Protein AF-A0A8I2CX55-F1 (afdb_monomer)

Foldseek 3Di:
DQFQDPDPPPDPVVVVVVVVVLCQVLQVDPPRLNQKKWKWFDDPPDIDTDIWGFNDADPPVRDTDTDDDCPDVRVVRCVVPVDMKIWGADPNRRDIDIDD

pLDDT: mean 88.15, std 12.2, range [47.06, 97.0]

Radius of gyration: 14.9 Å; Cα contacts (8 Å, |Δi|>4): 151; chains: 1; bounding box: 33×25×46 Å

Structure (mmCIF, N/CA/C/O backbone):
data_AF-A0A8I2CX55-F1
#
_entry.id   AF-A0A8I2CX55-F1
#
loop_
_atom_site.group_PDB
_atom_site.id
_atom_site.type_symbol
_atom_site.label_atom_id
_atom_site.label_alt_id
_atom_site.label_comp_id
_atom_site.label_asym_id
_atom_site.label_entity_id
_atom_site.label_seq_id
_atom_site.pdbx_PDB_ins_code
_atom_site.Cartn_x
_atom_site.Cartn_y
_atom_site.Cartn_z
_atom_site.occupancy
_atom_site.B_iso_or_equiv
_atom_site.auth_seq_id
_atom_site.auth_comp_id
_atom_site.auth_asym_id
_atom_site.auth_atom_id
_atom_site.pdbx_PDB_model_num
ATOM 1 N N . MET A 1 1 ? 11.971 1.051 -18.646 1.00 47.06 1 MET A N 1
ATOM 2 C CA . MET A 1 1 ? 11.647 2.199 -17.774 1.00 47.06 1 MET A CA 1
ATOM 3 C C . MET A 1 1 ? 10.605 3.027 -18.511 1.00 47.06 1 MET A C 1
ATOM 5 O O . MET A 1 1 ? 10.951 3.668 -19.495 1.00 47.06 1 MET A O 1
ATOM 9 N N . VAL A 1 2 ? 9.330 2.846 -18.151 1.00 54.94 2 VAL A N 1
ATOM 10 C CA . VAL A 1 2 ? 8.150 3.355 -18.891 1.00 54.94 2 VAL A CA 1
ATOM 11 C C . VAL A 1 2 ? 7.757 4.767 -18.449 1.00 54.94 2 VAL A C 1
ATOM 13 O O . VAL A 1 2 ? 7.241 5.546 -19.240 1.00 54.94 2 VAL A O 1
ATOM 16 N N . PHE A 1 3 ? 8.117 5.142 -17.225 1.00 57.69 3 PHE A N 1
ATOM 17 C CA . PHE A 1 3 ? 7.871 6.464 -16.665 1.00 57.69 3 PHE A CA 1
ATOM 18 C C . PHE A 1 3 ? 9.215 7.195 -16.498 1.00 57.69 3 PHE A C 1
ATOM 20 O O . PHE A 1 3 ? 10.165 6.607 -15.977 1.00 57.69 3 PHE A O 1
ATOM 27 N N . GLY A 1 4 ? 9.329 8.433 -16.999 1.00 50.94 4 GLY A N 1
ATOM 28 C CA . GLY A 1 4 ? 10.522 9.287 -16.821 1.00 50.94 4 GLY A CA 1
ATOM 29 C C . GLY A 1 4 ? 11.209 9.813 -18.094 1.00 50.94 4 GLY A C 1
ATOM 30 O O . GLY A 1 4 ? 12.064 10.689 -18.015 1.00 50.94 4 GLY A O 1
ATOM 31 N N . LYS A 1 5 ? 10.825 9.359 -19.291 1.00 48.88 5 LYS A N 1
ATOM 32 C CA . LYS A 1 5 ? 11.106 10.057 -20.564 1.00 48.88 5 LYS A CA 1
ATOM 33 C C . LYS A 1 5 ? 9.826 10.047 -21.388 1.00 48.88 5 LYS A C 1
ATOM 35 O O . LYS A 1 5 ? 9.071 9.089 -21.269 1.00 48.88 5 LYS A O 1
ATOM 40 N N . LYS A 1 6 ? 9.590 11.075 -22.218 1.00 49.44 6 LYS A N 1
ATOM 41 C CA . LYS A 1 6 ? 8.497 11.149 -23.214 1.00 49.44 6 LYS A CA 1
ATOM 42 C C . LYS A 1 6 ? 8.622 10.025 -24.266 1.00 49.44 6 LYS A C 1
ATOM 44 O O . LYS A 1 6 ? 8.803 10.285 -25.449 1.00 49.44 6 LYS A O 1
ATOM 49 N N . LYS A 1 7 ? 8.600 8.761 -23.849 1.00 51.41 7 LYS A N 1
ATOM 50 C CA . LYS A 1 7 ? 8.281 7.639 -24.716 1.00 51.41 7 LYS A CA 1
ATOM 51 C C . LYS A 1 7 ? 6.767 7.644 -24.826 1.00 51.41 7 LYS A C 1
ATOM 53 O O . LYS A 1 7 ? 6.079 7.742 -23.815 1.00 51.41 7 LYS A O 1
ATOM 58 N N . HIS A 1 8 ? 6.277 7.620 -26.056 1.00 53.25 8 HIS A N 1
ATOM 59 C CA . HIS A 1 8 ? 4.859 7.527 -26.357 1.00 53.25 8 HIS A CA 1
ATOM 60 C C . HIS A 1 8 ? 4.332 6.225 -25.735 1.00 53.25 8 HIS A C 1
ATOM 62 O O . HIS A 1 8 ? 4.530 5.149 -26.295 1.00 53.25 8 HIS A O 1
ATOM 68 N N . ILE A 1 9 ? 3.735 6.313 -24.545 1.00 56.75 9 ILE A N 1
ATOM 69 C CA . ILE A 1 9 ? 2.948 5.224 -23.968 1.00 56.75 9 ILE A CA 1
ATOM 70 C C . ILE A 1 9 ? 1.791 5.036 -24.941 1.00 56.75 9 ILE A C 1
ATOM 72 O O . ILE A 1 9 ? 0.954 5.926 -25.082 1.00 56.75 9 ILE A O 1
ATOM 76 N N . THR A 1 10 ? 1.816 3.951 -25.704 1.00 60.19 10 THR A N 1
ATOM 77 C CA . THR A 1 10 ? 0.858 3.740 -26.798 1.00 60.19 10 THR A CA 1
ATOM 78 C C . THR A 1 10 ? -0.233 2.747 -26.420 1.00 60.19 10 THR A C 1
ATOM 80 O O . THR A 1 10 ? -1.277 2.759 -27.063 1.00 60.19 10 THR A O 1
ATOM 83 N N . MET A 1 11 ? -0.049 1.959 -25.350 1.00 77.88 11 MET A N 1
ATOM 84 C CA . MET A 1 11 ? -0.984 0.906 -24.947 1.00 77.88 11 MET A CA 1
ATOM 85 C C . MET A 1 11 ? -1.221 0.881 -23.431 1.00 77.88 11 MET A C 1
ATOM 87 O O . MET A 1 11 ? -0.303 1.050 -22.629 1.00 77.88 11 MET A O 1
ATOM 91 N N . PHE A 1 12 ? -2.473 0.638 -23.042 1.00 81.69 12 PHE A N 1
ATOM 92 C CA . PHE A 1 12 ? -2.907 0.504 -21.647 1.00 81.69 12 PHE A CA 1
ATOM 93 C C . PHE A 1 12 ? -2.196 -0.648 -20.918 1.00 81.69 12 PHE A C 1
ATOM 95 O O . PHE A 1 12 ? -1.804 -0.500 -19.759 1.00 81.69 12 PHE A O 1
ATOM 102 N N . ASP A 1 13 ? -1.963 -1.759 -21.616 1.00 85.25 13 ASP A N 1
ATOM 103 C CA . ASP A 1 13 ? -1.351 -2.960 -21.041 1.00 85.25 13 ASP A CA 1
ATOM 104 C C . ASP A 1 13 ? 0.087 -2.710 -20.566 1.00 85.25 13 ASP A C 1
ATOM 106 O O . ASP A 1 13 ? 0.470 -3.153 -19.487 1.00 85.25 13 ASP A O 1
ATOM 110 N N . GLU A 1 14 ? 0.860 -1.894 -21.290 1.00 84.06 14 GLU A N 1
ATOM 111 C CA . GLU A 1 14 ? 2.234 -1.545 -20.900 1.00 84.06 14 GLU A CA 1
ATOM 112 C C . GLU A 1 14 ? 2.285 -0.757 -19.580 1.00 84.06 14 GLU A C 1
ATOM 114 O O . GLU A 1 14 ? 3.199 -0.928 -18.763 1.00 84.06 14 GLU A O 1
ATOM 119 N N . VAL A 1 15 ? 1.302 0.123 -19.357 1.00 83.44 15 VAL A N 1
ATOM 120 C CA . VAL A 1 15 ? 1.160 0.895 -18.111 1.00 83.44 15 VAL A CA 1
ATOM 121 C C . VAL A 1 15 ? 0.801 -0.034 -16.962 1.00 83.44 15 VAL A C 1
ATOM 123 O O . VAL A 1 15 ? 1.339 0.108 -15.859 1.00 83.44 15 VAL A O 1
ATOM 126 N N . LEU A 1 16 ? -0.090 -0.988 -17.220 1.00 86.81 16 LEU A N 1
ATOM 127 C CA . LEU A 1 16 ? -0.536 -1.957 -16.234 1.00 86.81 16 LEU A CA 1
ATOM 128 C C . LEU A 1 16 ? 0.612 -2.883 -15.812 1.00 86.81 16 LEU A C 1
ATOM 130 O O . LEU A 1 16 ? 0.929 -2.947 -14.625 1.00 86.81 16 LEU A O 1
ATOM 134 N N . GLU A 1 17 ? 1.308 -3.501 -16.768 1.00 88.38 17 GLU A N 1
ATOM 135 C CA . GLU A 1 17 ? 2.480 -4.349 -16.506 1.00 88.38 17 GLU A CA 1
ATOM 136 C C . GLU A 1 17 ? 3.581 -3.596 -15.753 1.00 88.38 17 GLU A C 1
ATOM 138 O O . GLU A 1 17 ? 4.170 -4.102 -14.793 1.00 88.38 17 GLU A O 1
ATOM 143 N N . SER A 1 18 ? 3.841 -2.344 -16.141 1.00 87.56 18 SER A N 1
ATOM 144 C CA . SER A 1 18 ? 4.832 -1.511 -15.457 1.00 87.56 18 SER A CA 1
ATOM 145 C C . SER A 1 18 ? 4.433 -1.217 -14.013 1.00 87.56 18 SER A C 1
ATOM 147 O O . SER A 1 18 ? 5.293 -1.180 -13.132 1.00 87.56 18 SER A O 1
ATOM 149 N N . SER A 1 19 ? 3.138 -1.027 -13.758 1.00 89.12 19 SER A N 1
ATOM 150 C CA . SER A 1 19 ? 2.606 -0.795 -12.415 1.00 89.12 19 SER A CA 1
ATOM 151 C C . SER A 1 19 ? 2.751 -2.044 -11.539 1.00 89.12 19 SER A C 1
ATOM 153 O O . SER A 1 19 ? 3.185 -1.932 -10.392 1.00 89.12 19 SER A O 1
ATOM 155 N N . TRP A 1 20 ? 2.486 -3.237 -12.084 1.00 90.50 20 TRP A N 1
ATOM 156 C CA . TRP A 1 20 ? 2.720 -4.503 -11.379 1.00 90.50 20 TRP A CA 1
ATOM 157 C C . TRP A 1 20 ? 4.184 -4.722 -11.041 1.00 90.50 20 TRP A C 1
ATOM 159 O O . TRP A 1 20 ? 4.513 -5.059 -9.901 1.00 90.50 20 TRP A O 1
ATOM 169 N N . LYS A 1 21 ? 5.082 -4.445 -11.988 1.00 90.31 21 LYS A N 1
ATOM 170 C CA . LYS A 1 21 ? 6.522 -4.528 -11.747 1.00 90.31 21 LYS A CA 1
ATOM 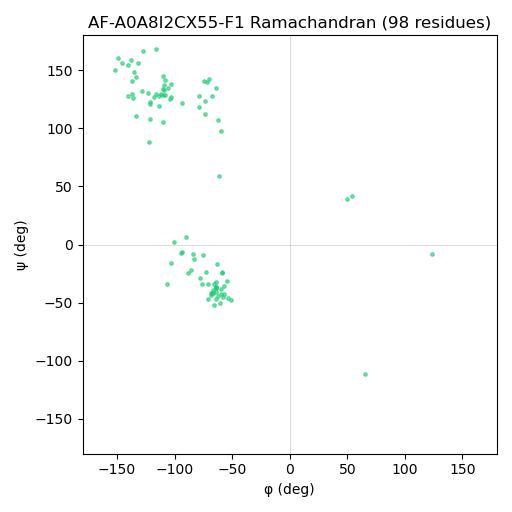171 C C . LYS A 1 21 ? 6.965 -3.620 -10.596 1.00 90.31 21 LYS A C 1
ATOM 173 O O . LYS A 1 21 ? 7.701 -4.070 -9.721 1.00 90.31 21 LYS A O 1
ATOM 178 N N . LEU A 1 22 ? 6.487 -2.376 -10.555 1.00 90.69 22 LEU A N 1
ATOM 179 C CA . LEU A 1 22 ? 6.820 -1.437 -9.478 1.00 90.69 22 LEU A CA 1
ATOM 180 C C . LEU A 1 22 ? 6.298 -1.907 -8.112 1.00 90.69 22 LEU A C 1
ATOM 182 O O . LEU A 1 22 ? 6.986 -1.752 -7.103 1.00 90.69 22 LEU A O 1
ATOM 186 N N . LEU A 1 23 ? 5.110 -2.516 -8.065 1.00 92.06 23 LEU A N 1
ATOM 187 C CA . LEU A 1 23 ? 4.569 -3.107 -6.836 1.00 92.06 23 LEU A CA 1
ATOM 188 C C . LEU A 1 23 ? 5.401 -4.312 -6.370 1.00 92.06 23 LEU A C 1
ATOM 190 O O . LEU A 1 23 ? 5.670 -4.444 -5.175 1.00 92.06 23 LEU A O 1
ATOM 194 N N . HIS A 1 24 ? 5.873 -5.150 -7.299 1.00 92.25 24 HIS A N 1
ATOM 195 C CA . HIS A 1 24 ? 6.799 -6.240 -6.986 1.00 92.25 24 HIS A CA 1
ATOM 196 C C . HIS A 1 24 ? 8.148 -5.727 -6.458 1.00 92.25 24 HIS A C 1
ATOM 198 O O . HIS A 1 24 ? 8.672 -6.271 -5.487 1.00 92.25 24 HIS A O 1
ATOM 204 N N . GLU A 1 25 ? 8.693 -4.653 -7.031 1.00 91.88 25 GLU A N 1
ATOM 205 C CA . GLU A 1 25 ? 9.906 -3.996 -6.520 1.00 91.88 25 GLU A CA 1
ATOM 206 C C . GLU A 1 25 ? 9.692 -3.402 -5.115 1.00 91.88 25 GLU A C 1
ATOM 208 O O . GLU A 1 25 ? 10.610 -3.407 -4.291 1.00 91.88 25 GLU A O 1
ATOM 213 N N . GLY A 1 26 ? 8.469 -2.938 -4.823 1.00 91.19 26 GLY A N 1
ATOM 214 C CA . GLY A 1 26 ? 8.046 -2.387 -3.534 1.00 91.19 26 GLY A CA 1
ATOM 215 C C . GLY A 1 26 ? 8.378 -3.274 -2.335 1.00 91.19 26 GLY A C 1
ATOM 216 O O . GLY A 1 26 ? 8.946 -2.797 -1.356 1.00 91.19 26 GLY A O 1
ATOM 217 N N . PHE A 1 27 ? 8.080 -4.574 -2.392 1.00 90.44 27 PHE A N 1
ATOM 218 C CA . PHE A 1 27 ? 8.377 -5.465 -1.260 1.00 90.44 27 PHE A CA 1
ATOM 219 C C . PHE A 1 27 ? 9.808 -6.024 -1.269 1.00 90.44 27 PHE A C 1
ATOM 221 O O . PHE A 1 27 ? 10.310 -6.413 -0.217 1.00 90.44 27 PHE A O 1
ATOM 228 N N . GLN A 1 28 ? 10.478 -6.049 -2.428 1.00 92.81 28 GLN A N 1
ATOM 229 C CA . GLN A 1 28 ? 11.843 -6.578 -2.566 1.00 92.81 28 GLN A CA 1
ATOM 230 C C . GLN A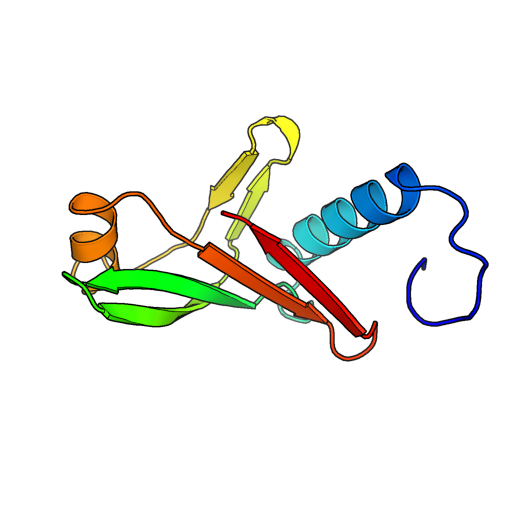 1 28 ? 12.920 -5.611 -2.063 1.00 92.81 28 GLN A C 1
ATOM 232 O O . GLN A 1 28 ? 13.986 -6.044 -1.628 1.00 92.81 28 GLN A O 1
ATOM 237 N N . SER A 1 29 ? 12.667 -4.301 -2.129 1.00 92.69 29 SER A N 1
ATOM 238 C CA . SER A 1 29 ? 13.640 -3.279 -1.747 1.00 92.69 29 SER A CA 1
ATOM 239 C C . SER A 1 29 ? 13.001 -2.180 -0.914 1.00 92.69 29 SER A C 1
ATOM 241 O O . SER A 1 29 ? 12.087 -1.495 -1.366 1.00 92.69 29 SER A O 1
ATOM 243 N N . PHE A 1 30 ? 13.568 -1.921 0.266 1.00 90.38 30 PHE A N 1
ATOM 244 C CA . PHE A 1 30 ? 13.147 -0.811 1.126 1.00 90.38 30 PHE A CA 1
ATOM 245 C C . PHE A 1 30 ? 13.367 0.574 0.495 1.00 90.38 30 PHE A C 1
ATOM 247 O O . PHE A 1 30 ? 12.817 1.561 0.969 1.00 90.38 30 PHE A O 1
ATOM 254 N N . ARG A 1 31 ? 14.197 0.657 -0.556 1.00 92.38 31 ARG A N 1
ATOM 255 C CA . ARG A 1 31 ? 14.453 1.897 -1.304 1.00 92.38 31 ARG A CA 1
ATOM 256 C C . ARG A 1 31 ? 13.397 2.172 -2.370 1.00 92.38 31 ARG A C 1
ATOM 258 O O . ARG A 1 31 ? 13.402 3.255 -2.943 1.00 92.38 31 ARG A O 1
ATOM 265 N N . SER A 1 32 ? 12.541 1.197 -2.679 1.00 93.75 32 SER A N 1
ATOM 266 C CA . SER A 1 32 ? 11.466 1.406 -3.640 1.00 93.75 32 SER A CA 1
ATOM 267 C C . SER A 1 32 ? 10.496 2.466 -3.105 1.00 93.75 32 SER A C 1
ATOM 269 O O . SER A 1 32 ? 10.063 2.356 -1.955 1.00 93.75 32 SER A O 1
ATOM 271 N N . PRO A 1 33 ? 10.073 3.446 -3.924 1.00 91.44 33 PRO A N 1
ATOM 272 C CA . PRO A 1 33 ? 9.027 4.389 -3.530 1.00 91.44 33 PRO A CA 1
ATOM 273 C C . PRO A 1 33 ? 7.702 3.692 -3.185 1.00 91.44 33 PRO A C 1
ATOM 275 O O . PRO A 1 33 ? 6.918 4.204 -2.393 1.00 91.44 33 PRO A O 1
ATOM 278 N N . LEU A 1 34 ? 7.478 2.485 -3.721 1.00 94.00 34 LEU A N 1
ATOM 279 C CA . LEU A 1 34 ? 6.298 1.664 -3.453 1.00 94.00 34 LEU A CA 1
ATOM 280 C C . LEU A 1 34 ? 6.482 0.707 -2.257 1.00 94.00 34 LEU A C 1
ATOM 282 O O . LEU A 1 34 ? 5.602 -0.111 -1.988 1.00 94.00 34 LEU A O 1
ATOM 286 N N . HIS A 1 35 ? 7.596 0.793 -1.518 1.00 95.00 35 HIS A N 1
ATOM 287 C CA . HIS A 1 35 ? 7.783 0.032 -0.275 1.00 95.00 35 HIS A CA 1
ATOM 288 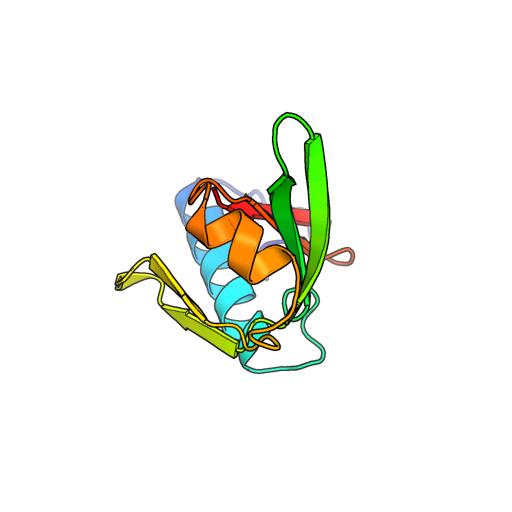C C . HIS A 1 35 ? 6.810 0.469 0.823 1.00 95.00 35 HIS A C 1
ATOM 290 O O . HIS A 1 35 ? 6.332 -0.337 1.629 1.00 95.00 35 HIS A O 1
ATOM 296 N N . HIS A 1 36 ? 6.498 1.762 0.825 1.00 93.44 36 HIS A N 1
ATOM 297 C CA . HIS A 1 36 ? 5.545 2.384 1.722 1.00 93.44 36 HIS A CA 1
ATOM 298 C C . HIS A 1 36 ? 4.285 2.756 0.945 1.00 93.44 36 HIS A C 1
ATOM 300 O O . HIS A 1 36 ? 4.359 3.251 -0.178 1.00 93.44 36 HIS A O 1
ATOM 306 N N . ALA A 1 37 ? 3.124 2.582 1.563 1.00 93.31 37 ALA A N 1
ATOM 307 C CA . ALA A 1 37 ? 1.876 3.090 1.013 1.00 93.31 37 ALA A CA 1
ATOM 308 C C . ALA A 1 37 ? 0.976 3.663 2.093 1.00 93.31 37 ALA A C 1
ATOM 310 O O . ALA A 1 37 ? 1.038 3.272 3.259 1.00 93.31 37 ALA A O 1
ATOM 311 N N . ALA A 1 38 ? 0.105 4.582 1.691 1.00 95.50 38 ALA A N 1
ATOM 312 C CA . ALA A 1 38 ? -0.985 5.014 2.543 1.00 95.50 38 ALA A CA 1
ATOM 313 C C . ALA A 1 38 ? -2.094 3.957 2.493 1.00 95.50 38 ALA A C 1
ATOM 315 O O . ALA A 1 38 ? -2.656 3.688 1.432 1.00 95.50 38 ALA A O 1
ATOM 316 N N . LEU A 1 39 ? -2.397 3.354 3.640 1.00 95.75 39 LEU A N 1
ATOM 317 C CA . LEU A 1 39 ? -3.573 2.521 3.854 1.00 95.75 39 LEU A CA 1
ATOM 318 C C . LEU A 1 39 ? -4.683 3.394 4.429 1.00 95.75 39 LEU A C 1
ATOM 320 O O . LEU A 1 39 ? -4.528 3.974 5.506 1.00 95.75 39 LEU A O 1
ATOM 324 N N . THR A 1 40 ? -5.805 3.440 3.725 1.00 96.75 40 THR A N 1
ATOM 325 C CA . THR A 1 40 ? -7.029 4.089 4.172 1.00 96.75 40 THR A CA 1
ATOM 326 C C . THR A 1 40 ? -8.035 3.042 4.629 1.00 96.75 40 THR 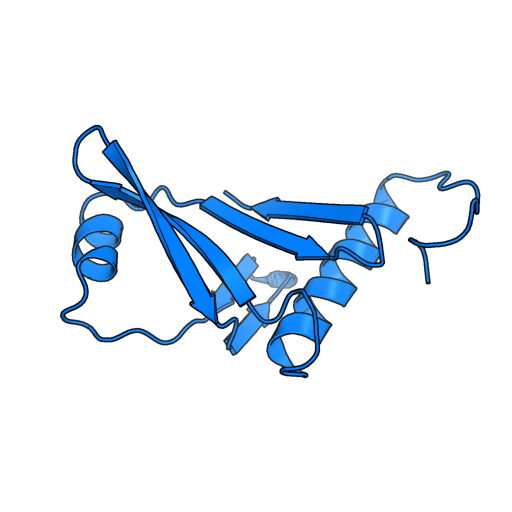A C 1
ATOM 328 O O . THR A 1 40 ? -8.371 2.131 3.874 1.00 96.75 40 THR A O 1
ATOM 331 N N . THR A 1 41 ? -8.509 3.191 5.859 1.00 96.44 41 THR A N 1
ATOM 332 C CA . THR A 1 41 ? -9.581 2.411 6.490 1.00 96.44 41 THR A CA 1
ATOM 333 C C . THR A 1 41 ? -10.763 3.324 6.813 1.00 96.44 41 THR A C 1
ATOM 335 O O . THR A 1 41 ? -10.647 4.550 6.731 1.00 96.44 41 THR A O 1
ATOM 338 N N . ILE A 1 42 ? -11.903 2.737 7.174 1.00 97.00 42 ILE A N 1
ATOM 339 C CA . ILE A 1 42 ? -13.101 3.467 7.600 1.00 97.00 42 ILE A CA 1
ATOM 340 C C . ILE A 1 42 ? -13.297 3.257 9.107 1.00 97.00 42 ILE A C 1
ATOM 342 O O . ILE A 1 42 ? -13.186 2.141 9.603 1.00 97.00 42 ILE A O 1
ATOM 346 N N . ASP A 1 43 ? -13.545 4.348 9.826 1.00 95.38 43 ASP A N 1
ATOM 347 C CA . ASP A 1 43 ? -13.784 4.422 11.268 1.00 95.38 43 ASP A CA 1
ATOM 348 C C . ASP A 1 43 ? -15.154 5.080 11.483 1.00 95.38 43 ASP A C 1
ATOM 350 O O . ASP A 1 43 ? -15.262 6.309 11.521 1.00 95.38 43 ASP A O 1
ATOM 354 N N . GLY A 1 44 ? -16.218 4.270 11.496 1.00 92.69 44 GLY A N 1
ATOM 355 C CA . GLY A 1 44 ? -17.593 4.765 11.398 1.00 92.69 44 GLY A CA 1
ATOM 356 C C . GLY A 1 44 ? -17.857 5.419 10.038 1.00 92.69 44 GLY A C 1
ATOM 357 O O . GLY A 1 44 ? -17.864 4.748 9.011 1.00 92.69 44 GLY A O 1
ATOM 358 N N . ASP A 1 45 ? -18.051 6.736 10.023 1.00 93.12 45 ASP A N 1
ATOM 359 C CA . ASP A 1 45 ? -18.237 7.560 8.822 1.00 93.12 45 ASP A CA 1
ATOM 360 C C . ASP A 1 45 ? -16.961 8.312 8.395 1.00 93.12 45 ASP A C 1
ATOM 362 O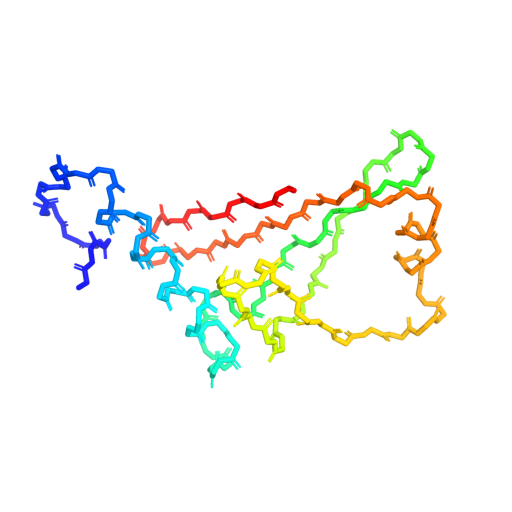 O . ASP A 1 45 ? -16.969 9.064 7.418 1.00 93.12 45 ASP A O 1
ATOM 366 N N . LYS A 1 46 ? -15.843 8.118 9.109 1.00 96.12 46 LYS A N 1
ATOM 367 C CA . LYS A 1 46 ? -14.604 8.879 8.902 1.00 96.12 46 LYS A CA 1
ATOM 368 C C . LYS A 1 46 ? -13.514 8.027 8.254 1.00 96.12 46 LYS A C 1
ATOM 370 O O . LYS A 1 46 ? -13.165 6.972 8.786 1.00 96.12 46 LYS A O 1
ATOM 375 N N . PRO A 1 47 ? -12.888 8.484 7.155 1.00 95.56 47 PRO A N 1
ATOM 376 C CA . PRO A 1 47 ? -11.707 7.824 6.621 1.00 95.56 47 PRO A CA 1
ATOM 377 C C . PRO A 1 47 ? -10.496 8.068 7.531 1.00 95.56 47 PRO A C 1
ATOM 379 O O . PRO A 1 47 ? -10.262 9.177 8.017 1.00 95.56 47 PRO A O 1
ATOM 382 N N . ARG A 1 48 ? -9.682 7.033 7.729 1.00 95.94 48 ARG A N 1
ATOM 383 C CA . ARG A 1 48 ? -8.407 7.100 8.451 1.00 95.94 48 ARG A CA 1
ATOM 384 C C . ARG A 1 48 ? -7.293 6.657 7.526 1.00 95.94 48 ARG A C 1
ATOM 386 O O . ARG A 1 48 ? -7.333 5.543 7.022 1.00 95.94 48 ARG A O 1
ATOM 393 N N . ALA A 1 49 ? -6.296 7.509 7.315 1.00 95.00 49 ALA A N 1
ATOM 394 C CA . ALA A 1 49 ? -5.121 7.183 6.518 1.00 95.00 49 ALA A CA 1
ATOM 395 C C . ALA A 1 49 ? -3.892 7.041 7.416 1.00 95.00 49 ALA A C 1
ATOM 397 O O . ALA A 1 49 ? -3.670 7.848 8.316 1.00 95.00 49 ALA A O 1
ATOM 398 N N . GLN A 1 50 ? -3.084 6.022 7.157 1.00 93.31 50 GLN A N 1
ATOM 399 C CA . GLN A 1 50 ? -1.802 5.816 7.826 1.00 93.31 50 GLN A CA 1
ATOM 400 C C . GLN A 1 50 ? -0.825 5.118 6.886 1.00 93.31 50 GLN A C 1
ATOM 402 O O . GLN A 1 50 ? -1.237 4.464 5.928 1.00 93.31 50 GLN A O 1
ATOM 407 N N . LEU A 1 51 ? 0.467 5.208 7.180 1.00 93.19 51 LEU A N 1
ATOM 408 C CA . LEU A 1 51 ? 1.478 4.495 6.412 1.00 93.19 51 LEU A CA 1
ATOM 409 C C . LEU A 1 51 ? 1.466 2.996 6.752 1.00 93.19 51 LEU A C 1
ATOM 411 O O . LEU A 1 51 ? 1.339 2.610 7.917 1.00 93.19 51 LEU A O 1
ATOM 415 N N . PHE A 1 52 ? 1.647 2.151 5.744 1.00 90.56 52 PHE A N 1
ATOM 416 C CA . PHE A 1 52 ? 1.903 0.725 5.897 1.00 90.56 52 PHE A CA 1
ATOM 417 C C . PHE A 1 52 ? 3.092 0.300 5.031 1.00 90.56 52 PHE A C 1
ATOM 419 O O . PHE A 1 52 ? 3.430 0.966 4.053 1.00 90.56 52 PHE A O 1
ATOM 426 N N . ILE A 1 53 ? 3.730 -0.804 5.423 1.00 93.06 53 ILE A N 1
ATOM 427 C CA . ILE A 1 53 ? 4.866 -1.388 4.706 1.00 93.06 53 ILE A CA 1
ATOM 428 C C . ILE A 1 53 ? 4.395 -2.598 3.917 1.00 93.06 53 ILE A C 1
ATOM 430 O O . ILE A 1 53 ? 3.808 -3.519 4.496 1.00 93.06 53 ILE A O 1
ATOM 434 N N . LEU A 1 54 ? 4.693 -2.610 2.623 1.00 93.56 54 LEU A N 1
ATOM 435 C CA . LEU A 1 54 ? 4.436 -3.755 1.769 1.00 93.56 54 LEU A CA 1
ATOM 436 C C . LEU A 1 54 ? 5.441 -4.873 2.078 1.00 93.56 54 LEU A C 1
ATOM 438 O O . LEU A 1 54 ? 6.653 -4.663 2.034 1.00 93.56 54 LEU A O 1
ATOM 442 N N . ARG A 1 55 ? 4.938 -6.062 2.426 1.00 93.69 55 ARG A N 1
ATOM 443 C CA . ARG A 1 55 ? 5.761 -7.244 2.742 1.00 93.69 55 ARG A CA 1
ATOM 444 C C . ARG A 1 55 ? 5.724 -8.294 1.652 1.00 93.69 55 ARG A C 1
ATOM 446 O O . ARG A 1 55 ? 6.738 -8.930 1.402 1.00 93.69 55 ARG A O 1
ATOM 453 N N . GLU A 1 56 ? 4.586 -8.430 0.990 1.00 92.88 56 GLU A N 1
ATOM 454 C CA . GLU A 1 56 ? 4.440 -9.318 -0.154 1.00 92.88 56 GLU A CA 1
ATOM 455 C C . GLU A 1 56 ? 3.350 -8.790 -1.080 1.00 92.88 56 GLU A C 1
ATOM 457 O O . GLU A 1 56 ? 2.383 -8.163 -0.629 1.00 92.88 56 GLU A O 1
ATOM 462 N N . PHE A 1 57 ? 3.502 -9.071 -2.369 1.00 91.75 57 PHE A N 1
ATOM 463 C CA . PHE A 1 57 ? 2.495 -8.805 -3.380 1.00 91.75 57 PHE A CA 1
ATOM 464 C C . PHE A 1 57 ? 2.384 -9.996 -4.336 1.00 91.75 57 PHE A C 1
ATOM 466 O O . PHE A 1 57 ? 3.383 -10.461 -4.886 1.00 91.75 57 PHE A O 1
ATOM 473 N N . SER A 1 58 ? 1.154 -10.463 -4.550 1.00 90.88 58 SER A N 1
ATOM 474 C CA . SER A 1 58 ? 0.816 -11.473 -5.548 1.00 90.88 58 SER A CA 1
ATOM 475 C C . SER A 1 58 ? -0.204 -10.902 -6.521 1.00 90.88 58 SER A C 1
ATOM 477 O O . SER A 1 58 ? -1.378 -10.759 -6.176 1.00 90.88 58 SER A O 1
ATOM 479 N N . GLU A 1 59 ? 0.230 -10.623 -7.750 1.00 88.69 59 GLU A N 1
ATOM 480 C CA . GLU A 1 59 ? -0.651 -10.180 -8.834 1.00 88.69 59 GLU A CA 1
ATOM 481 C C . GLU A 1 59 ? -1.716 -11.239 -9.152 1.00 88.69 59 GLU A C 1
ATOM 483 O O . GLU A 1 59 ? -2.912 -10.947 -9.129 1.00 88.69 59 GLU A O 1
ATOM 488 N N . LYS A 1 60 ? -1.288 -12.498 -9.343 1.00 90.56 60 LYS A N 1
ATOM 489 C CA . LYS A 1 60 ? -2.162 -13.634 -9.681 1.00 90.56 60 LYS A CA 1
ATOM 490 C C . LYS A 1 60 ? -3.320 -13.796 -8.695 1.00 90.56 60 LYS A C 1
ATOM 492 O O . LYS A 1 60 ? -4.458 -13.996 -9.109 1.00 90.56 60 LYS A O 1
ATOM 497 N N . ASN A 1 61 ? -3.023 -13.716 -7.399 1.00 92.44 61 ASN A N 1
ATOM 498 C CA . ASN A 1 61 ? -4.015 -13.916 -6.343 1.00 92.44 61 ASN A CA 1
ATOM 499 C C . ASN A 1 61 ? -4.656 -12.600 -5.877 1.00 92.44 61 ASN A C 1
ATOM 501 O O . ASN A 1 61 ? -5.577 -12.628 -5.066 1.00 92.44 61 ASN A O 1
ATOM 505 N N . ARG A 1 62 ? -4.166 -11.451 -6.368 1.00 88.62 62 ARG A N 1
ATOM 506 C CA . ARG A 1 62 ? -4.529 -10.097 -5.918 1.00 88.62 62 ARG A CA 1
ATOM 507 C C . ARG A 1 62 ? -4.362 -9.907 -4.407 1.00 88.62 62 ARG A C 1
ATOM 509 O O . ARG A 1 62 ? -5.199 -9.294 -3.747 1.00 88.62 62 ARG A O 1
ATOM 516 N N . ILE A 1 63 ? -3.271 -10.441 -3.860 1.00 91.44 63 ILE A N 1
ATOM 517 C CA . ILE A 1 63 ? -2.981 -10.406 -2.422 1.00 91.44 63 ILE A CA 1
ATOM 518 C C . ILE A 1 63 ? -1.881 -9.389 -2.138 1.00 91.44 63 ILE A C 1
ATOM 520 O O . ILE A 1 63 ? -0.843 -9.373 -2.795 1.00 91.44 63 ILE A O 1
ATOM 524 N N . PHE A 1 64 ? -2.108 -8.586 -1.102 1.00 91.25 64 PHE A N 1
ATOM 525 C CA . PHE A 1 64 ? -1.118 -7.716 -0.484 1.00 91.25 64 PHE A CA 1
ATOM 526 C C . PHE A 1 64 ? -0.939 -8.154 0.962 1.00 91.25 64 PHE A C 1
ATOM 528 O O . PHE A 1 64 ? -1.921 -8.237 1.702 1.00 91.25 64 PHE A O 1
ATOM 535 N N . ILE A 1 65 ? 0.301 -8.404 1.370 1.00 92.62 65 ILE A N 1
ATOM 536 C CA . ILE A 1 65 ? 0.617 -8.776 2.747 1.00 92.62 65 ILE A CA 1
ATOM 537 C C . ILE A 1 65 ? 1.356 -7.625 3.409 1.00 92.62 65 ILE A C 1
ATOM 539 O O . ILE A 1 65 ? 2.295 -7.046 2.857 1.00 92.62 65 ILE A O 1
ATOM 543 N N . CYS A 1 66 ? 0.924 -7.302 4.621 1.00 92.00 66 CYS A N 1
ATOM 544 C CA . CYS A 1 66 ? 1.605 -6.383 5.510 1.00 92.00 66 CYS A CA 1
ATOM 545 C C . CYS A 1 66 ? 1.589 -6.925 6.936 1.00 92.00 66 CYS A C 1
ATOM 547 O O . CYS A 1 66 ? 0.758 -7.756 7.300 1.00 92.00 66 CYS A O 1
ATOM 549 N N . HIS A 1 67 ? 2.518 -6.441 7.754 1.00 92.69 67 HIS A N 1
ATOM 550 C CA . HIS A 1 67 ? 2.536 -6.744 9.180 1.00 92.69 67 HIS A CA 1
ATOM 551 C C . HIS A 1 67 ? 2.000 -5.544 9.953 1.00 92.69 67 HIS A C 1
ATOM 553 O O . HIS A 1 67 ? 2.343 -4.396 9.658 1.00 92.69 67 HIS A O 1
ATOM 559 N N . CYS A 1 68 ? 1.177 -5.804 10.962 1.00 91.81 68 CYS A N 1
ATOM 560 C CA . CYS A 1 68 ? 0.709 -4.784 11.886 1.00 91.81 68 CYS A CA 1
ATOM 561 C C . CYS A 1 68 ? 0.539 -5.361 13.292 1.00 91.81 68 CYS A C 1
ATOM 563 O O . CYS A 1 68 ? 0.356 -6.564 13.461 1.00 91.81 68 CYS A O 1
ATOM 565 N N . ASP A 1 69 ? 0.599 -4.489 14.300 1.00 93.31 69 ASP A N 1
ATOM 566 C CA . ASP A 1 69 ? 0.226 -4.860 15.664 1.00 93.31 69 ASP A CA 1
ATOM 567 C C . ASP A 1 69 ? -1.284 -5.132 15.715 1.00 93.31 69 ASP A C 1
ATOM 569 O O . ASP A 1 69 ? -2.090 -4.288 15.300 1.00 93.31 69 ASP A O 1
ATOM 573 N N . ILE A 1 70 ? -1.664 -6.298 16.238 1.00 94.38 70 ILE A N 1
ATOM 574 C CA . ILE A 1 70 ? -3.056 -6.748 16.346 1.00 94.38 70 ILE A CA 1
ATOM 575 C C . ILE A 1 70 ? -3.941 -5.799 17.170 1.00 94.38 70 ILE A C 1
ATOM 577 O O . ILE A 1 70 ? -5.152 -5.758 16.967 1.00 94.38 70 ILE A O 1
ATOM 581 N N . ARG A 1 71 ? -3.346 -5.014 18.075 1.00 94.44 71 ARG A N 1
ATOM 582 C CA . ARG A 1 71 ? -4.035 -4.041 18.935 1.00 94.44 71 ARG A CA 1
ATOM 583 C C . ARG A 1 71 ? -4.261 -2.697 18.246 1.00 94.44 71 ARG A C 1
ATOM 585 O O . ARG A 1 71 ? -4.920 -1.828 18.806 1.00 94.44 71 ARG A O 1
ATOM 592 N N . SER A 1 72 ? -3.690 -2.483 17.059 1.00 92.25 72 SER A N 1
ATOM 593 C CA . SER A 1 72 ? -3.828 -1.205 16.362 1.00 92.25 72 SER A CA 1
ATOM 594 C C . SER A 1 72 ? -5.252 -0.998 15.838 1.00 92.25 72 SER A C 1
ATOM 596 O O . SER A 1 72 ? -5.878 -1.926 15.326 1.00 92.25 72 SER A O 1
ATOM 598 N N . CYS A 1 73 ? -5.749 0.243 15.908 1.00 92.12 73 CYS A N 1
ATOM 599 C CA . CYS A 1 73 ? -7.128 0.581 15.531 1.00 92.12 73 CYS A CA 1
ATOM 600 C C . CYS A 1 73 ? -7.488 0.131 14.110 1.00 92.12 73 CYS A C 1
ATOM 602 O O . CYS 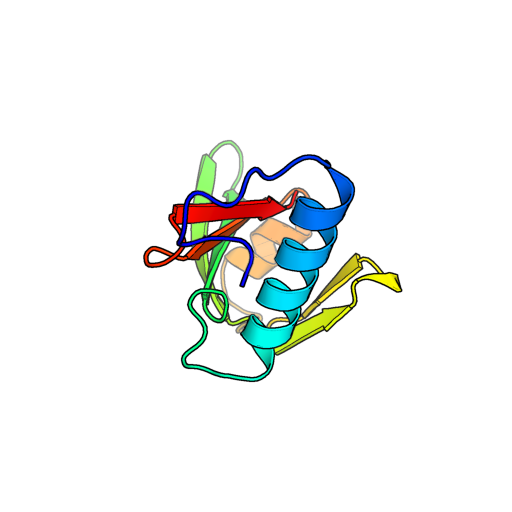A 1 73 ? -8.619 -0.267 13.861 1.00 92.12 73 CYS A O 1
ATOM 604 N N . LYS A 1 74 ? -6.509 0.112 13.196 1.00 91.81 74 LYS A N 1
ATOM 605 C CA . LYS A 1 74 ? -6.686 -0.360 11.818 1.00 91.81 74 LYS A CA 1
ATOM 606 C C . LYS A 1 74 ? -7.204 -1.793 11.739 1.00 91.81 74 LYS A C 1
ATOM 608 O O . LYS A 1 74 ? -7.985 -2.100 10.855 1.00 91.81 74 LYS A O 1
ATOM 613 N N . VAL A 1 75 ? -6.793 -2.669 12.657 1.00 94.69 75 VAL A N 1
ATOM 614 C CA . VAL A 1 75 ? -7.231 -4.070 12.663 1.00 94.69 75 VAL A CA 1
ATOM 615 C C . VAL A 1 75 ? -8.710 -4.149 13.015 1.00 94.69 75 VAL A C 1
ATOM 617 O O . VAL A 1 75 ? -9.452 -4.870 12.357 1.00 94.69 75 VAL A O 1
ATOM 620 N N . LEU A 1 76 ? -9.146 -3.376 14.012 1.00 94.62 76 LEU A N 1
ATOM 621 C CA . LEU A 1 76 ? -10.558 -3.276 14.383 1.00 94.62 76 LEU A CA 1
ATOM 622 C C . LEU A 1 76 ? -11.381 -2.657 13.248 1.00 94.62 76 LEU A C 1
ATOM 624 O O . LEU A 1 76 ? -12.385 -3.234 12.850 1.00 94.62 76 LEU A O 1
ATOM 628 N N . GLN A 1 77 ? -10.900 -1.560 12.662 1.00 95.44 77 GLN A N 1
ATOM 629 C CA . GLN A 1 77 ? -11.548 -0.872 11.540 1.00 95.44 77 GLN A CA 1
ATOM 630 C C . GLN A 1 77 ? -11.711 -1.778 10.314 1.00 95.44 77 GLN A C 1
ATOM 632 O O . GLN A 1 77 ? -12.773 -1.801 9.712 1.00 95.44 77 GLN A O 1
ATOM 637 N N . ILE A 1 78 ? -10.691 -2.569 9.963 1.00 94.62 78 ILE A N 1
ATOM 638 C CA . ILE A 1 78 ? -10.751 -3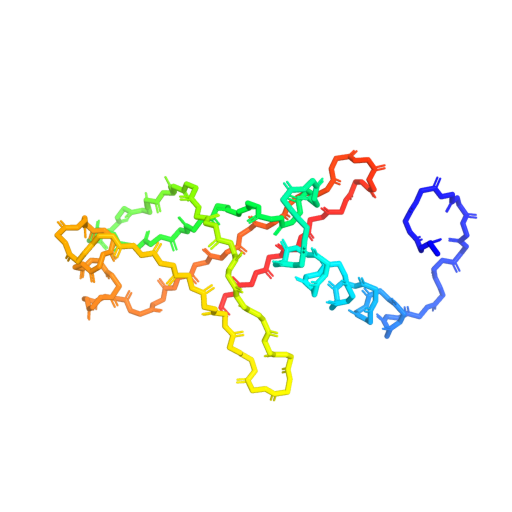.504 8.825 1.00 94.62 78 ILE A CA 1
ATOM 639 C C . ILE A 1 78 ? -11.683 -4.687 9.113 1.00 94.62 78 ILE A C 1
ATOM 641 O O . ILE A 1 78 ? -12.324 -5.213 8.202 1.00 94.62 78 ILE A O 1
ATOM 645 N N . ARG A 1 79 ? -11.744 -5.139 10.372 1.00 94.50 79 ARG A N 1
ATOM 646 C CA . ARG A 1 79 ? -12.670 -6.200 10.792 1.00 94.50 79 ARG A CA 1
ATOM 647 C C . ARG A 1 79 ? -14.122 -5.742 10.699 1.00 94.50 79 ARG A C 1
ATOM 649 O O . ARG A 1 79 ? -14.949 -6.530 10.251 1.00 94.50 79 ARG A O 1
ATOM 656 N N . ASP A 1 80 ? -14.393 -4.505 11.104 1.00 95.81 80 ASP A N 1
ATOM 657 C CA . ASP A 1 80 ? -15.714 -3.878 11.031 1.00 95.81 80 ASP A CA 1
ATOM 658 C C . ASP A 1 80 ? -16.109 -3.557 9.580 1.00 95.81 80 ASP A C 1
ATOM 660 O O . ASP A 1 80 ? -17.179 -3.938 9.112 1.00 95.81 80 ASP A O 1
ATOM 664 N N . ASN A 1 81 ? -15.191 -2.955 8.819 1.00 95.88 81 ASN A N 1
ATOM 665 C CA . ASN A 1 81 ? -15.387 -2.608 7.420 1.00 95.88 81 ASN A CA 1
ATOM 666 C C . ASN A 1 81 ? -14.184 -3.024 6.561 1.00 95.88 81 ASN A C 1
ATOM 668 O O . ASN A 1 81 ? -13.104 -2.435 6.610 1.00 95.88 81 ASN A O 1
ATOM 672 N N . ARG A 1 82 ? -14.400 -4.027 5.704 1.00 94.12 82 ARG A N 1
ATOM 673 C CA . ARG A 1 82 ? -13.358 -4.587 4.827 1.00 94.12 82 ARG A CA 1
ATOM 674 C C . ARG A 1 82 ? -13.013 -3.695 3.633 1.00 94.12 82 ARG A C 1
ATOM 676 O O . ARG A 1 82 ? -12.050 -3.993 2.927 1.00 94.12 82 ARG A O 1
ATOM 683 N N . ASN A 1 83 ? -13.774 -2.626 3.396 1.00 95.00 83 ASN A N 1
ATOM 684 C CA . ASN A 1 83 ? -13.466 -1.667 2.344 1.00 95.00 83 ASN A CA 1
ATOM 685 C C . ASN A 1 83 ? -12.273 -0.823 2.776 1.00 95.00 83 ASN A C 1
ATOM 687 O O . ASN A 1 83 ? -12.350 -0.013 3.701 1.00 95.00 83 ASN A O 1
ATOM 691 N N . VAL A 1 84 ? -11.162 -1.011 2.079 1.00 94.75 84 VAL A N 1
ATOM 692 C CA . VAL A 1 84 ? -9.937 -0.255 2.312 1.00 94.75 84 VAL A CA 1
ATOM 693 C C . VAL A 1 84 ? -9.448 0.349 1.007 1.00 94.75 84 VAL A C 1
ATOM 695 O O . VAL A 1 84 ? -9.903 0.003 -0.079 1.00 94.75 84 VAL A O 1
ATOM 698 N N . SER A 1 85 ? -8.509 1.278 1.079 1.00 95.38 85 SER A N 1
ATOM 699 C CA . SER A 1 85 ? -7.815 1.798 -0.098 1.00 95.38 85 SER A CA 1
ATOM 700 C C . SER A 1 85 ? -6.329 1.842 0.186 1.00 95.38 85 SER A C 1
ATOM 702 O O . SER A 1 85 ? -5.912 2.077 1.316 1.00 95.38 85 SER A O 1
ATOM 704 N N . ARG A 1 86 ? -5.521 1.566 -0.830 1.00 94.25 86 ARG A N 1
ATOM 705 C CA . ARG A 1 86 ? -4.067 1.647 -0.758 1.00 94.25 8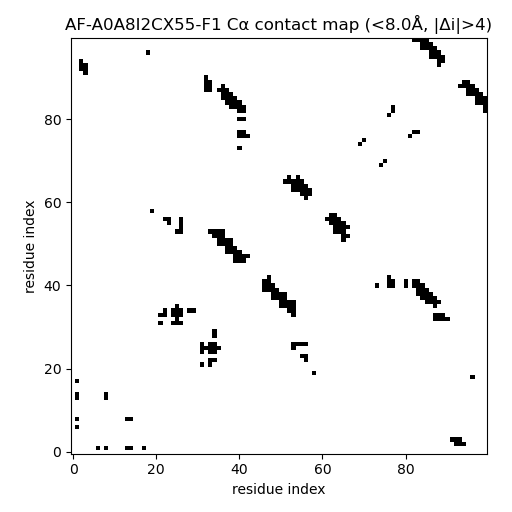6 ARG A CA 1
ATOM 706 C C . ARG A 1 86 ? -3.591 2.599 -1.834 1.00 94.25 86 ARG A C 1
ATOM 708 O O . ARG A 1 86 ? -3.998 2.467 -2.988 1.00 94.25 86 ARG A O 1
ATOM 715 N N . LEU A 1 87 ? -2.751 3.545 -1.444 1.00 95.38 87 LEU A N 1
ATOM 716 C CA . LEU A 1 87 ? -2.171 4.532 -2.337 1.00 95.38 87 LEU A CA 1
ATOM 717 C C . LEU A 1 87 ? -0.653 4.440 -2.285 1.00 95.38 87 LEU A C 1
ATOM 719 O O . LEU A 1 87 ? -0.049 4.629 -1.228 1.00 95.38 87 LEU A O 1
ATOM 723 N N . PHE A 1 88 ? -0.065 4.184 -3.442 1.00 94.81 88 PHE A N 1
ATOM 724 C CA . PHE A 1 88 ? 1.369 4.203 -3.666 1.00 94.81 88 PHE A CA 1
ATOM 725 C C . PHE A 1 88 ? 1.716 5.394 -4.549 1.00 94.81 88 PHE A C 1
ATOM 727 O O . PHE A 1 88 ? 0.954 5.733 -5.462 1.00 94.81 88 PHE A O 1
ATOM 734 N N . TYR A 1 89 ? 2.870 6.005 -4.301 1.00 93.62 89 TYR A N 1
ATOM 735 C CA . TYR A 1 89 ? 3.333 7.136 -5.089 1.00 93.62 89 TYR A CA 1
ATOM 736 C C . TYR A 1 89 ? 4.838 7.060 -5.335 1.00 93.62 89 TYR A C 1
ATOM 738 O O . TYR A 1 89 ? 5.623 6.921 -4.401 1.00 93.62 89 TYR A O 1
ATOM 746 N N . ASP A 1 90 ? 5.223 7.174 -6.602 1.00 91.75 90 ASP A N 1
ATOM 747 C CA . ASP A 1 90 ? 6.604 7.303 -7.048 1.00 91.75 90 ASP A CA 1
ATOM 748 C C . ASP A 1 90 ? 6.809 8.724 -7.580 1.00 91.75 90 ASP A C 1
ATOM 750 O O . ASP A 1 90 ? 6.336 9.080 -8.664 1.00 91.75 90 ASP A O 1
ATOM 754 N N . SER A 1 91 ? 7.500 9.548 -6.792 1.00 90.38 91 SER A N 1
ATOM 755 C CA . SER A 1 91 ? 7.751 10.954 -7.110 1.00 90.38 91 SER A CA 1
ATOM 756 C C . SER A 1 91 ? 8.765 11.159 -8.232 1.00 90.38 91 SER A C 1
ATOM 758 O O . SER A 1 91 ? 8.726 12.200 -8.878 1.00 90.38 91 SER A O 1
ATOM 760 N N . GLU A 1 92 ? 9.658 10.203 -8.488 1.00 88.62 92 GLU A N 1
ATOM 761 C CA . GLU A 1 92 ? 10.614 10.292 -9.597 1.00 88.62 92 GLU A CA 1
ATOM 762 C C . GLU A 1 92 ? 9.928 9.994 -10.932 1.00 88.62 92 GLU A C 1
ATOM 764 O O . GLU A 1 92 ? 10.264 10.573 -11.965 1.00 88.62 92 GLU A O 1
ATOM 769 N N . LYS A 1 93 ? 8.945 9.089 -10.905 1.00 85.44 93 LYS A N 1
ATOM 770 C CA . LYS A 1 93 ? 8.181 8.653 -12.080 1.00 85.44 93 LYS A CA 1
ATOM 771 C C . LYS A 1 93 ? 6.867 9.412 -12.282 1.00 85.44 93 LYS A C 1
ATOM 773 O O . LYS A 1 93 ? 6.220 9.198 -13.306 1.00 85.44 93 LYS A O 1
ATOM 778 N N . TRP A 1 94 ? 6.473 10.260 -11.329 1.00 87.12 94 TRP A N 1
ATOM 779 C CA . TRP A 1 94 ? 5.157 10.918 -11.264 1.00 87.12 94 TRP A CA 1
ATOM 780 C C . TRP A 1 94 ? 4.000 9.930 -11.427 1.00 87.12 94 TRP A C 1
ATOM 782 O O . TRP A 1 94 ? 3.005 10.208 -12.096 1.00 87.12 94 TRP A O 1
ATOM 792 N N . LEU A 1 95 ? 4.150 8.749 -10.825 1.00 88.06 95 LEU A N 1
ATOM 793 C CA . LEU A 1 95 ? 3.183 7.668 -10.929 1.00 88.06 95 LEU A CA 1
ATOM 794 C C . LEU A 1 95 ? 2.476 7.470 -9.595 1.00 88.06 95 LEU A C 1
ATOM 796 O O . LEU A 1 95 ? 3.111 7.264 -8.562 1.00 88.06 95 LEU A O 1
ATOM 800 N N . GLN A 1 96 ? 1.148 7.449 -9.650 1.00 91.94 96 GLN A N 1
ATOM 801 C CA . GLN A 1 96 ? 0.304 7.063 -8.532 1.00 91.94 96 GLN A CA 1
ATOM 802 C C . GLN A 1 96 ? -0.427 5.764 -8.863 1.00 91.94 96 GLN A C 1
ATOM 804 O O . GLN A 1 96 ? -1.125 5.684 -9.872 1.00 91.94 96 GLN A O 1
ATOM 809 N N . VAL A 1 97 ? -0.325 4.775 -7.976 1.00 92.06 97 VAL A N 1
ATOM 810 C CA . VAL A 1 97 ? -1.078 3.520 -8.077 1.00 92.06 97 VAL A CA 1
ATOM 811 C C . VAL A 1 97 ? -2.054 3.452 -6.909 1.00 92.06 97 VAL A C 1
ATOM 813 O O . VAL A 1 97 ? -1.649 3.473 -5.746 1.00 92.06 97 VAL A O 1
ATOM 816 N N . ARG A 1 98 ? -3.353 3.396 -7.218 1.00 93.88 98 ARG A N 1
ATOM 817 C CA . ARG A 1 98 ? -4.426 3.299 -6.222 1.00 93.88 98 ARG A CA 1
ATOM 818 C C . ARG A 1 98 ? -5.170 1.982 -6.379 1.00 93.88 98 ARG A C 1
ATOM 820 O O . ARG A 1 98 ? -5.624 1.667 -7.473 1.00 93.88 98 ARG A O 1
ATOM 827 N N . LEU A 1 99 ? -5.324 1.258 -5.276 1.00 91.31 99 LEU A N 1
ATOM 828 C CA . LEU A 1 99 ? -5.968 -0.053 -5.231 1.00 91.31 99 LEU A CA 1
ATOM 829 C C . LEU A 1 99 ? -7.047 -0.074 -4.144 1.00 91.31 99 LEU A C 1
ATOM 831 O O . LEU A 1 99 ? -6.810 0.365 -3.013 1.00 91.31 99 LEU A O 1
ATOM 835 N N . SER A 1 100 ? -8.235 -0.565 -4.492 1.00 89.69 100 SER A N 1
ATOM 836 C CA . SER A 1 100 ? -9.448 -0.595 -3.659 1.00 89.69 100 SER A CA 1
ATOM 837 C C . SER A 1 100 ? -9.988 -2.018 -3.588 1.00 89.69 100 SER A C 1
ATOM 839 O O . SER A 1 100 ? -10.025 -2.658 -4.657 1.00 89.69 100 SER A O 1
#

Secondary structure (DSSP, 8-state):
--SSS------HHHHHHHHHHHHHHHHH-TTSGGGEEEEEEEETTEEEEEEEE--EEETTTTEEE----TTSHHHHHHHH----EEEEEETTTTEEEEE-

Mean predicted aligned error: 5.37 Å

Solvent-accessible surface area (backbone atoms only — not comparable to full-atom values): 5880 Å² total; per-residue (Å²): 134,81,59,76,59,98,62,82,82,84,53,71,65,62,56,51,54,52,51,51,52,46,49,52,43,5,41,76,30,88,84,33,56,42,14,46,29,40,40,32,38,38,57,90,94,41,81,45,76,44,82,43,52,44,60,40,69,38,78,93,77,70,44,76,40,64,83,77,66,81,85,39,67,65,50,57,24,41,70,77,36,77,68,45,37,38,40,29,53,31,82,84,46,74,43,74,52,74,50,114

Sequence (100 aa):
MVFGKKKHITMFDEVLESSWKLLHEGFQSFRSPLHHAALTTIDGDKPRAQLFILREFSEKNRIFICHCDIRSCKVLQIRDNRNVSRLFYDSEKWLQVRLS

Nearest PDB structures (foldseek):
  2ou5-assembly1_B  TM=9.582E-01  e=1.306E-05  Jannaschia sp. CCS1
  2i51-assembly1_B  TM=8.335E-01  e=7.198E-04  Nostoc punctiforme PCC 73102
  2i51-assembly1_A  TM=8.288E-01  e=6.767E-04  Nostoc punctiforme PCC 73102
  3hy8-assembly1_A-2  TM=6.581E-01  e=2.683E-04  Homo sapiens
  6vna-assembly1_C  TM=8.207E-01  e=7.053E-03  Paracoccus denitrific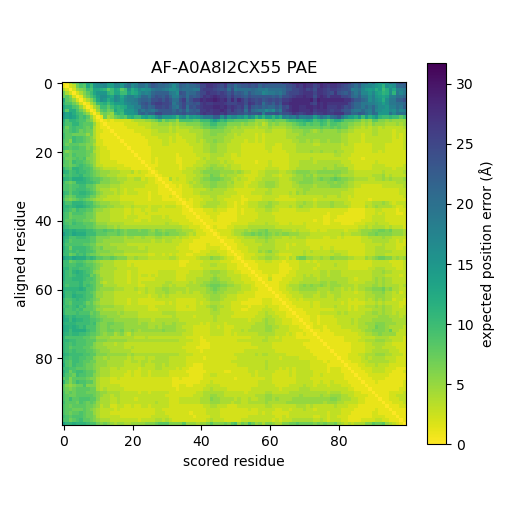ans PD1222